Protein AF-E3LJR9-F1 (afdb_monomer_lite)

Radius of gyration: 17.49 Å; chains: 1; bounding box: 63×42×36 Å

Structure (mmCIF, N/CA/C/O backbone):
data_AF-E3LJR9-F1
#
_entry.id   AF-E3LJR9-F1
#
loop_
_atom_site.group_PDB
_atom_site.id
_atom_site.type_symbol
_atom_site.label_atom_id
_atom_site.label_alt_id
_atom_site.label_comp_id
_atom_site.label_asym_id
_atom_site.label_entity_id
_atom_site.label_seq_id
_atom_site.pdbx_PDB_ins_code
_atom_site.Cartn_x
_atom_site.Cartn_y
_atom_site.Cartn_z
_atom_site.occupancy
_atom_site.B_iso_or_equiv
_atom_site.auth_seq_id
_atom_site.auth_comp_id
_atom_site.auth_asym_id
_atom_site.auth_atom_id
_atom_site.pdbx_PDB_model_num
ATOM 1 N N . MET A 1 1 ? -24.829 -27.680 8.770 1.00 37.41 1 MET A N 1
ATOM 2 C CA . MET A 1 1 ? -23.751 -26.783 8.309 1.00 37.41 1 MET A CA 1
ATOM 3 C C . MET A 1 1 ? -24.033 -25.417 8.901 1.00 37.41 1 MET A C 1
ATOM 5 O O . MET A 1 1 ? -25.081 -24.858 8.617 1.00 37.41 1 MET A O 1
ATOM 9 N N . THR A 1 2 ? -23.202 -24.942 9.822 1.00 43.53 2 THR A N 1
ATOM 10 C CA . THR A 1 2 ? -23.326 -23.594 10.389 1.00 43.53 2 THR A CA 1
ATOM 11 C C . THR A 1 2 ? -22.837 -22.596 9.344 1.00 43.53 2 THR A C 1
ATOM 13 O O . THR A 1 2 ? -21.633 -22.468 9.138 1.00 43.53 2 THR A O 1
ATOM 16 N N . ASN A 1 3 ? -23.771 -21.943 8.647 1.00 53.69 3 ASN A N 1
ATOM 17 C CA . ASN A 1 3 ? -23.452 -20.844 7.741 1.00 53.69 3 ASN A CA 1
ATOM 18 C C . ASN A 1 3 ? -22.793 -19.709 8.520 1.00 53.69 3 ASN A C 1
ATOM 20 O O . ASN A 1 3 ? -23.201 -19.373 9.635 1.00 53.69 3 ASN A O 1
ATOM 24 N N . PHE A 1 4 ? -21.784 -19.111 7.898 1.00 57.69 4 PHE A N 1
ATOM 25 C CA . PHE A 1 4 ? -21.083 -17.944 8.414 1.00 57.69 4 PHE A CA 1
ATOM 26 C C . PHE A 1 4 ? -22.026 -16.744 8.624 1.00 57.69 4 PHE A C 1
ATOM 28 O O . PHE A 1 4 ? -21.813 -15.934 9.521 1.00 57.69 4 PHE A O 1
ATOM 35 N N . GLU A 1 5 ? -23.129 -16.711 7.871 1.00 57.91 5 GLU A N 1
ATOM 36 C CA . GLU A 1 5 ? -24.256 -15.774 7.987 1.00 57.91 5 GLU A CA 1
ATOM 37 C C . GLU A 1 5 ? -24.856 -15.685 9.402 1.00 57.91 5 GLU A C 1
ATOM 39 O O . GLU A 1 5 ? -25.442 -14.667 9.757 1.00 57.91 5 GLU A O 1
ATOM 44 N N . ASN A 1 6 ? -24.686 -16.719 10.234 1.00 64.75 6 ASN A N 1
ATOM 45 C CA . ASN A 1 6 ? -25.200 -16.736 11.606 1.00 64.75 6 ASN A CA 1
ATOM 46 C C . ASN A 1 6 ? -24.229 -16.138 12.637 1.00 64.75 6 ASN A C 1
ATOM 48 O O . ASN A 1 6 ? -24.562 -16.089 13.824 1.00 64.75 6 ASN A O 1
ATOM 52 N N . MET A 1 7 ? -23.021 -15.721 12.237 1.00 75.31 7 MET A N 1
ATOM 53 C CA . MET A 1 7 ? -22.081 -15.088 13.159 1.00 75.31 7 MET A CA 1
ATOM 54 C C . MET A 1 7 ? -22.461 -13.612 13.356 1.00 75.31 7 MET A C 1
ATOM 56 O O . MET A 1 7 ? -22.480 -12.855 12.385 1.00 75.31 7 MET A O 1
ATOM 60 N N . PRO A 1 8 ? -22.728 -13.155 14.595 1.00 83.00 8 PRO A N 1
ATOM 61 C CA . PRO A 1 8 ? -23.057 -11.756 14.834 1.00 83.00 8 PRO A CA 1
ATOM 62 C C . PRO A 1 8 ? -21.929 -10.837 14.359 1.00 83.00 8 PRO A C 1
ATOM 64 O O . PRO A 1 8 ? -20.756 -11.096 14.637 1.00 83.00 8 PRO A O 1
ATOM 67 N N . GLN A 1 9 ? -22.286 -9.718 13.729 1.00 79.50 9 GLN A N 1
ATOM 68 C CA . GLN A 1 9 ? -21.337 -8.710 13.238 1.00 79.50 9 GLN A CA 1
ATOM 69 C C . GLN A 1 9 ? -20.312 -8.284 14.304 1.00 79.50 9 GLN A C 1
ATOM 71 O O . GLN A 1 9 ? -19.131 -8.127 14.007 1.00 79.50 9 GLN A O 1
ATOM 76 N N . LEU A 1 10 ? -20.735 -8.182 15.569 1.00 81.44 10 LEU A N 1
ATOM 77 C CA . LEU A 1 10 ? -19.853 -7.868 16.696 1.00 81.44 10 LEU A CA 1
ATOM 78 C C . LEU A 1 10 ? -18.722 -8.894 16.885 1.00 81.44 10 LEU A C 1
ATOM 80 O O . LEU A 1 10 ? -17.600 -8.521 17.221 1.00 81.44 10 LEU A O 1
ATOM 84 N N . VAL A 1 11 ? -19.005 -10.184 16.695 1.00 84.00 11 VAL A N 1
ATOM 85 C CA . VAL A 1 11 ? -17.994 -11.246 16.811 1.00 84.00 11 VAL A CA 1
ATOM 86 C C . VAL A 1 11 ? -17.000 -11.131 15.663 1.00 84.00 11 VAL A C 1
ATOM 88 O O . VAL A 1 11 ? -15.796 -11.216 15.888 1.00 84.00 11 VAL A O 1
ATOM 91 N N . MET A 1 12 ? -17.497 -10.863 14.457 1.00 83.69 12 MET A N 1
ATOM 92 C CA . MET A 1 12 ? -16.659 -10.681 13.281 1.00 83.69 12 MET A CA 1
ATOM 93 C C . MET A 1 12 ? -15.710 -9.492 13.394 1.00 83.69 12 MET A C 1
ATOM 95 O O . MET A 1 12 ? -14.518 -9.646 13.129 1.00 83.69 12 MET A O 1
ATOM 99 N N . ASN A 1 13 ? -16.195 -8.347 13.876 1.00 81.50 13 ASN A N 1
ATOM 100 C CA . ASN A 1 13 ? -15.342 -7.187 14.138 1.00 81.50 13 ASN A CA 1
ATOM 101 C C . ASN A 1 13 ? -14.219 -7.540 15.123 1.00 81.50 13 ASN A C 1
ATOM 103 O O . ASN A 1 13 ? -13.050 -7.316 14.827 1.00 81.50 13 ASN A O 1
ATOM 107 N N . LYS A 1 14 ? -14.549 -8.220 16.230 1.00 83.00 14 LYS A N 1
ATOM 108 C CA . LYS A 1 14 ? -13.556 -8.661 17.225 1.00 83.00 14 LYS A CA 1
ATOM 109 C C . LYS A 1 14 ? -12.540 -9.670 16.690 1.00 83.00 14 LYS A C 1
ATOM 111 O O . LYS A 1 14 ? -11.438 -9.761 17.229 1.00 83.00 14 LYS A O 1
ATOM 116 N N . ILE A 1 15 ? -12.905 -10.481 15.695 1.00 85.44 15 ILE A N 1
ATOM 117 C CA . ILE A 1 15 ? -11.954 -11.374 15.023 1.00 85.44 15 ILE A CA 1
ATOM 118 C C . ILE A 1 15 ? -10.995 -10.533 14.185 1.00 85.44 15 ILE A C 1
ATOM 120 O O . ILE A 1 15 ? -9.786 -10.681 14.331 1.00 85.44 15 ILE A O 1
ATOM 124 N N . LEU A 1 16 ? -11.520 -9.632 13.353 1.00 82.56 16 LEU A N 1
ATOM 125 C CA . LEU A 1 16 ? -10.713 -8.818 12.445 1.00 82.56 16 LE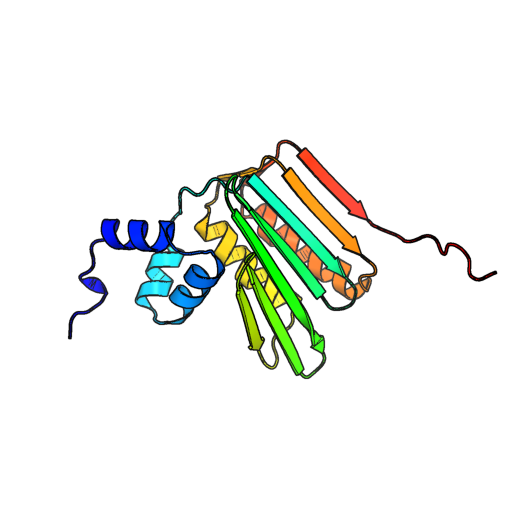U A CA 1
ATOM 126 C C . LEU A 1 16 ? -9.779 -7.851 13.183 1.00 82.56 16 LEU A C 1
ATOM 128 O O . LEU A 1 16 ? -8.631 -7.728 12.779 1.00 82.56 16 LEU A O 1
ATOM 132 N N . GLU A 1 17 ? -10.206 -7.268 14.307 1.00 78.31 17 GLU A N 1
ATOM 133 C CA . GLU A 1 17 ? -9.355 -6.459 15.202 1.00 78.31 17 GLU A CA 1
ATOM 134 C C . GLU A 1 17 ? -8.126 -7.224 15.727 1.00 78.31 17 GLU A C 1
ATOM 136 O O . GLU A 1 17 ? -7.114 -6.623 16.088 1.00 78.31 17 GLU A O 1
ATOM 141 N N . LYS A 1 18 ? -8.196 -8.560 15.792 1.00 80.19 18 LYS A N 1
ATOM 142 C CA . LYS A 1 18 ? -7.084 -9.414 16.237 1.00 80.19 18 LYS A CA 1
ATOM 143 C C . LYS A 1 18 ? -6.201 -9.897 15.094 1.00 80.19 18 LYS A C 1
ATOM 145 O O . LYS A 1 18 ? -5.097 -10.380 15.358 1.00 80.19 18 LYS A O 1
ATOM 150 N N . LEU A 1 19 ? -6.685 -9.821 13.858 1.00 79.62 19 LEU A N 1
ATOM 151 C CA . LEU A 1 19 ? -5.941 -10.251 12.687 1.00 79.62 19 LEU A CA 1
ATOM 152 C C . LEU A 1 19 ? -4.956 -9.171 12.257 1.00 79.62 19 LEU A C 1
ATOM 154 O O . LEU A 1 19 ? -5.197 -7.974 12.385 1.00 79.62 19 LEU A O 1
ATOM 158 N N . ASP A 1 20 ? -3.826 -9.613 11.722 1.00 74.94 20 ASP A N 1
ATOM 159 C CA . ASP A 1 20 ? -2.971 -8.724 10.964 1.00 74.94 20 ASP A CA 1
ATOM 160 C C . ASP A 1 20 ? -3.575 -8.452 9.578 1.00 74.94 20 ASP A C 1
ATOM 162 O O . ASP A 1 20 ? -4.424 -9.183 9.057 1.00 74.94 20 ASP A O 1
ATOM 166 N N . LEU A 1 21 ? -3.120 -7.370 8.962 1.00 75.38 21 LEU A N 1
ATOM 167 C CA . LEU A 1 21 ? -3.598 -6.933 7.658 1.00 75.38 21 LEU A CA 1
ATOM 168 C C . LEU A 1 21 ? -3.407 -8.007 6.560 1.00 75.38 21 LEU A C 1
ATOM 170 O O . LEU A 1 21 ? -4.349 -8.257 5.800 1.00 75.38 21 LEU A O 1
ATOM 174 N N . PRO A 1 22 ? -2.275 -8.742 6.505 1.00 75.31 22 PRO A N 1
ATOM 175 C CA . PRO A 1 22 ? -2.146 -9.933 5.667 1.00 75.31 22 PRO A CA 1
ATOM 176 C C . PRO A 1 22 ? -3.233 -10.995 5.881 1.00 75.31 22 PRO A C 1
ATOM 178 O O . PRO A 1 22 ? -3.735 -11.541 4.889 1.00 75.31 22 PRO A O 1
ATOM 181 N N . SER A 1 23 ? -3.614 -11.295 7.127 1.00 81.12 23 SER A N 1
ATOM 182 C CA . SER A 1 23 ? -4.671 -12.268 7.423 1.00 81.12 23 SER A CA 1
ATOM 183 C C . SER A 1 23 ? -6.047 -11.754 7.030 1.00 81.12 23 SER A C 1
ATOM 185 O O . SER A 1 23 ? -6.821 -12.525 6.469 1.00 81.12 23 SER A O 1
ATOM 187 N N . ILE A 1 24 ? -6.343 -10.464 7.218 1.00 83.50 24 ILE A N 1
ATOM 188 C CA . ILE A 1 24 ? -7.609 -9.862 6.763 1.00 83.50 24 ILE A CA 1
ATOM 189 C C . ILE A 1 24 ? -7.747 -10.007 5.242 1.00 83.50 24 ILE A C 1
ATOM 191 O O . ILE A 1 24 ? -8.751 -10.514 4.740 1.00 83.50 24 ILE A O 1
ATOM 195 N N . LEU A 1 25 ? -6.701 -9.657 4.491 1.00 80.44 25 LEU A N 1
ATOM 196 C CA . LEU A 1 25 ? -6.678 -9.817 3.035 1.00 80.44 25 LEU A CA 1
ATOM 197 C C . LEU A 1 25 ? -6.764 -11.287 2.597 1.00 80.44 25 LEU A C 1
ATOM 199 O O . LEU A 1 25 ? -7.282 -11.591 1.522 1.00 80.44 25 LEU A O 1
ATOM 203 N N . THR A 1 26 ? -6.236 -12.213 3.397 1.00 84.25 26 THR A N 1
ATOM 204 C CA . THR A 1 26 ? -6.372 -13.654 3.141 1.00 84.25 26 THR A CA 1
ATOM 205 C C . THR A 1 26 ? -7.813 -14.100 3.360 1.00 84.25 26 THR A C 1
ATOM 207 O O . THR A 1 26 ? -8.380 -14.754 2.488 1.00 84.25 26 THR A O 1
ATOM 210 N N . LEU A 1 27 ? -8.436 -13.672 4.460 1.00 87.50 27 LEU A N 1
ATOM 211 C CA . LEU A 1 27 ? -9.815 -13.998 4.813 1.00 87.50 27 LEU A CA 1
ATOM 212 C C . LEU A 1 27 ? -10.813 -13.490 3.764 1.00 87.50 27 LEU A C 1
ATOM 214 O O . LEU A 1 27 ? -11.694 -14.234 3.339 1.00 87.50 27 LEU A O 1
ATOM 218 N N . ARG A 1 28 ? -10.594 -12.277 3.241 1.00 87.62 28 ARG A N 1
ATOM 219 C CA . ARG A 1 28 ? -11.353 -11.697 2.117 1.00 87.62 28 ARG A CA 1
ATOM 220 C C . ARG A 1 28 ? -11.362 -12.583 0.861 1.00 87.62 28 ARG A C 1
ATOM 222 O O . ARG A 1 28 ? -12.271 -12.504 0.034 1.00 87.62 28 ARG A O 1
ATOM 229 N N . ASN A 1 29 ? -10.342 -13.422 0.686 1.00 84.69 29 ASN A N 1
ATOM 230 C CA . ASN A 1 29 ? -10.221 -14.317 -0.463 1.00 84.69 29 ASN A CA 1
ATOM 231 C C . ASN A 1 29 ? -10.835 -15.709 -0.235 1.00 84.69 29 ASN A C 1
ATOM 233 O O . ASN A 1 29 ? -10.900 -16.473 -1.194 1.00 84.69 29 ASN A O 1
ATOM 237 N N . VAL A 1 30 ? -11.299 -16.038 0.977 1.00 87.69 30 VAL A N 1
ATOM 238 C CA . VAL A 1 30 ? -11.830 -17.372 1.311 1.00 87.69 30 VAL A CA 1
ATOM 239 C C . VAL A 1 30 ? -13.230 -17.598 0.733 1.00 87.69 30 VAL A C 1
ATOM 241 O O . VAL A 1 30 ? -13.448 -18.597 0.054 1.00 87.69 30 VAL A O 1
ATOM 244 N N . CYS A 1 31 ? -14.183 -16.690 0.974 1.00 87.62 31 CYS A N 1
ATOM 245 C CA . CYS A 1 31 ? -15.544 -16.801 0.434 1.00 87.62 31 CYS A CA 1
ATOM 246 C C . CYS A 1 31 ? -16.180 -15.431 0.145 1.00 87.62 31 CYS A C 1
ATOM 248 O O . CYS A 1 31 ? -15.638 -14.385 0.510 1.00 87.62 31 CYS A O 1
ATOM 250 N N . HIS A 1 32 ? -17.334 -15.447 -0.534 1.00 87.12 32 HIS A N 1
ATOM 251 C CA . HIS A 1 32 ? -18.090 -14.236 -0.863 1.00 87.12 32 HIS A CA 1
ATOM 252 C C . HIS A 1 32 ? -18.601 -13.506 0.386 1.00 87.12 32 HIS A C 1
ATOM 254 O O . HIS A 1 32 ? -18.535 -12.282 0.415 1.00 87.12 32 HIS A O 1
ATOM 260 N N . ASP A 1 33 ? -19.009 -14.225 1.433 1.00 86.19 33 ASP A N 1
ATOM 261 C CA . ASP A 1 33 ? -19.538 -13.607 2.657 1.00 86.19 33 ASP A CA 1
ATOM 262 C C . ASP A 1 33 ? -18.458 -12.825 3.405 1.00 86.19 33 ASP A C 1
ATOM 264 O O . ASP A 1 33 ? -18.666 -11.668 3.759 1.00 86.19 33 ASP A O 1
ATOM 268 N N . PHE A 1 34 ? -17.264 -13.408 3.569 1.00 87.81 34 PHE A N 1
ATOM 269 C CA . PHE A 1 34 ? -16.116 -12.696 4.136 1.00 87.81 34 PHE A CA 1
ATOM 270 C C . PHE A 1 34 ? -15.732 -11.482 3.307 1.00 87.81 34 PHE A C 1
ATOM 272 O O . PHE A 1 34 ? -15.393 -10.445 3.868 1.00 87.81 34 PHE A O 1
ATOM 279 N N . ARG A 1 35 ? -15.775 -11.612 1.978 1.00 88.88 35 ARG A N 1
ATOM 280 C CA . ARG A 1 35 ? -15.473 -10.507 1.075 1.00 88.88 35 ARG A CA 1
ATOM 281 C C . ARG A 1 35 ? -16.451 -9.358 1.270 1.00 88.88 35 ARG A C 1
ATOM 283 O O . ARG A 1 35 ? -16.012 -8.252 1.547 1.00 88.88 35 ARG A O 1
ATOM 290 N N . ASN A 1 36 ? -17.747 -9.645 1.191 1.00 88.31 36 ASN A N 1
ATOM 291 C CA . ASN A 1 36 ? -18.802 -8.651 1.354 1.00 88.31 36 ASN A CA 1
ATOM 292 C C . ASN A 1 36 ? -18.746 -8.009 2.744 1.00 88.31 36 ASN A C 1
ATOM 294 O O . ASN A 1 36 ? -18.883 -6.796 2.864 1.00 88.31 36 ASN A O 1
ATOM 298 N N . PHE A 1 37 ? -18.489 -8.809 3.783 1.00 86.75 37 PHE A N 1
ATOM 299 C CA . PHE A 1 37 ? -18.319 -8.308 5.138 1.00 86.75 37 PHE A CA 1
ATOM 300 C C . PHE A 1 37 ? -17.128 -7.350 5.230 1.00 86.75 37 PHE A C 1
ATOM 302 O O . PHE A 1 37 ? -17.320 -6.190 5.576 1.00 86.75 37 PHE A O 1
ATOM 309 N N . ILE A 1 38 ? -15.921 -7.800 4.869 1.00 87.50 38 ILE A N 1
ATOM 310 C CA . ILE A 1 38 ? -14.686 -7.003 4.956 1.00 87.50 38 ILE A CA 1
ATOM 311 C C . ILE A 1 38 ? -14.780 -5.725 4.112 1.00 87.50 38 ILE A C 1
ATOM 313 O O . ILE A 1 38 ? -14.326 -4.677 4.556 1.00 87.50 38 ILE A O 1
ATOM 317 N N . ASP A 1 39 ? -15.406 -5.789 2.936 1.00 86.25 39 ASP A N 1
ATOM 318 C CA . ASP A 1 39 ? -15.595 -4.622 2.066 1.00 86.25 39 ASP A CA 1
ATOM 319 C C . ASP A 1 39 ? -16.600 -3.606 2.648 1.00 86.25 39 ASP A C 1
ATOM 321 O O . ASP A 1 39 ? -16.556 -2.430 2.289 1.00 86.25 39 ASP A O 1
ATOM 325 N N . SER A 1 40 ? -17.485 -4.038 3.556 1.00 84.12 40 SER A N 1
ATOM 326 C CA . SER A 1 40 ? -18.509 -3.194 4.196 1.00 84.12 40 SER A CA 1
ATOM 327 C C . SER A 1 40 ? -18.101 -2.598 5.546 1.00 84.12 40 SER A C 1
ATOM 329 O O . SER A 1 40 ? -18.798 -1.714 6.054 1.00 84.12 40 SER A O 1
ATOM 331 N N . ILE A 1 41 ? -17.017 -3.082 6.159 1.00 78.50 41 ILE A N 1
ATOM 332 C CA . ILE A 1 41 ? -16.595 -2.610 7.479 1.00 78.50 41 ILE A CA 1
ATOM 333 C C . ILE A 1 41 ? -15.536 -1.516 7.397 1.00 78.50 41 ILE A C 1
ATOM 335 O O . ILE A 1 41 ? -14.764 -1.429 6.449 1.00 78.50 41 ILE A O 1
ATOM 339 N N . HIS A 1 42 ? -15.437 -0.771 8.492 1.00 78.56 42 HIS A N 1
ATOM 340 C CA . HIS A 1 42 ? -14.301 0.081 8.797 1.00 78.56 42 HIS A CA 1
ATOM 341 C C . HIS A 1 42 ? -13.714 -0.392 10.124 1.00 78.56 42 HIS A C 1
ATOM 343 O O . HIS A 1 42 ? -14.419 -0.419 11.135 1.00 78.56 42 HIS A O 1
ATOM 349 N N . LEU A 1 43 ? -12.454 -0.814 10.115 1.00 73.75 43 LEU A N 1
ATOM 350 C CA . LEU A 1 43 ? -11.722 -1.130 11.331 1.00 73.75 43 LEU A CA 1
ATOM 351 C C . LEU A 1 43 ? -11.225 0.169 11.951 1.00 73.75 43 LEU A C 1
ATOM 353 O O . LEU A 1 43 ? -10.524 0.943 11.299 1.00 73.75 43 LEU A O 1
ATOM 357 N N . ASP A 1 44 ? -11.555 0.370 13.225 1.00 66.06 44 ASP A N 1
ATOM 358 C CA . ASP A 1 44 ? -11.006 1.454 14.036 1.00 66.06 44 ASP A CA 1
ATOM 359 C C . ASP A 1 44 ? -9.571 1.084 14.439 1.00 66.06 44 ASP A C 1
ATOM 361 O O . ASP A 1 44 ? -9.283 0.614 15.538 1.00 66.06 44 ASP A O 1
ATOM 365 N N . CYS A 1 45 ? -8.673 1.143 13.460 1.00 67.50 45 CYS A N 1
ATOM 366 C CA . CYS A 1 45 ? -7.253 0.901 13.633 1.00 67.50 45 CYS A CA 1
ATOM 367 C C . CYS A 1 45 ? -6.512 2.226 13.499 1.00 67.50 45 CYS A C 1
ATOM 369 O O . CYS A 1 45 ? -6.633 2.909 12.482 1.00 67.50 45 CYS A O 1
ATOM 371 N N . ASP A 1 46 ? -5.676 2.535 14.489 1.00 76.12 46 ASP A N 1
ATOM 372 C CA . ASP A 1 46 ? -4.821 3.723 14.509 1.00 76.12 46 ASP A CA 1
ATOM 373 C C . ASP A 1 46 ? -3.667 3.596 13.504 1.00 76.12 46 ASP A C 1
ATOM 375 O O . ASP A 1 46 ? -2.499 3.463 13.881 1.00 76.12 46 ASP A O 1
ATOM 379 N N . LEU A 1 47 ? -3.965 3.594 12.204 1.00 83.19 47 LEU A N 1
ATOM 380 C CA . LEU A 1 47 ? -2.937 3.690 11.175 1.00 83.19 47 LEU A CA 1
ATOM 381 C C . LEU A 1 47 ? -2.242 5.048 11.326 1.00 83.19 47 LEU A C 1
ATOM 383 O O . LEU A 1 47 ? -2.820 6.096 11.051 1.00 83.19 47 LEU A O 1
ATOM 387 N N . THR A 1 48 ? -0.991 5.034 11.777 1.00 88.12 48 THR A N 1
ATOM 388 C CA . THR A 1 48 ? -0.214 6.247 12.054 1.00 88.12 48 THR A CA 1
ATOM 389 C C . THR A 1 48 ? 0.809 6.547 10.977 1.00 88.12 48 THR A C 1
ATOM 391 O O . THR A 1 48 ? 1.188 7.709 10.824 1.00 88.12 48 THR A O 1
ATOM 394 N N . ARG A 1 49 ? 1.264 5.539 10.226 1.00 89.44 49 ARG A N 1
ATOM 395 C CA . ARG A 1 49 ? 2.242 5.726 9.152 1.00 89.44 49 ARG A CA 1
ATOM 396 C C . ARG A 1 49 ? 1.897 4.904 7.922 1.00 89.44 49 ARG A C 1
ATOM 398 O O . ARG A 1 49 ? 1.553 3.727 8.031 1.00 89.44 49 ARG A O 1
ATOM 405 N N . LEU A 1 50 ? 2.055 5.541 6.768 1.00 90.31 50 LEU A N 1
ATOM 406 C CA . LEU A 1 50 ? 2.001 4.916 5.454 1.00 90.31 50 LEU A CA 1
ATOM 407 C C . LEU A 1 50 ? 3.262 5.313 4.684 1.00 90.31 50 LEU A C 1
ATOM 409 O O . LEU A 1 50 ? 3.474 6.491 4.413 1.00 90.31 50 LEU A O 1
ATOM 413 N N . GLU A 1 51 ? 4.101 4.340 4.349 1.00 92.00 51 GLU A N 1
ATOM 414 C CA . GLU A 1 51 ? 5.271 4.543 3.492 1.00 92.00 51 GLU A CA 1
ATOM 415 C C . GLU A 1 51 ? 5.115 3.711 2.224 1.00 92.00 51 GLU A C 1
ATOM 417 O O . GLU A 1 51 ? 4.883 2.508 2.300 1.00 92.00 51 GLU A O 1
ATOM 422 N N . ILE A 1 52 ? 5.280 4.340 1.064 1.00 93.50 52 ILE A N 1
ATOM 423 C CA . ILE A 1 52 ? 5.246 3.689 -0.241 1.00 93.50 52 ILE A CA 1
ATOM 424 C C . ILE A 1 52 ? 6.579 3.959 -0.936 1.00 93.50 52 ILE A C 1
ATOM 426 O O . ILE A 1 52 ? 7.000 5.104 -1.072 1.00 93.50 52 ILE A O 1
ATOM 430 N N . SER A 1 53 ? 7.266 2.904 -1.367 1.00 92.50 53 SER A N 1
ATOM 431 C CA . SER A 1 53 ? 8.526 3.001 -2.110 1.00 92.50 53 SER A CA 1
ATOM 432 C C . SER A 1 53 ? 8.415 2.286 -3.450 1.00 92.50 53 SER A C 1
ATOM 434 O O . SER A 1 53 ? 8.201 1.075 -3.473 1.00 92.50 53 SER A O 1
ATOM 436 N N . LEU A 1 54 ? 8.645 3.003 -4.548 1.00 93.81 54 LEU A N 1
ATOM 437 C CA . LEU A 1 54 ? 8.783 2.435 -5.888 1.00 93.81 54 LEU A CA 1
ATOM 438 C C . LEU A 1 54 ? 10.269 2.229 -6.216 1.00 93.81 54 LEU A C 1
ATOM 440 O O . LEU A 1 54 ? 11.075 3.142 -6.038 1.00 93.81 54 LEU A O 1
ATOM 444 N N . GLY A 1 55 ? 10.636 1.044 -6.701 1.00 91.75 55 GLY A N 1
ATOM 445 C CA . GLY A 1 55 ? 11.955 0.743 -7.262 1.00 91.75 55 GLY A CA 1
ATOM 446 C C . GLY A 1 55 ? 11.886 0.073 -8.638 1.00 91.75 55 GLY A C 1
ATOM 447 O O . GLY A 1 55 ? 10.792 0.023 -9.190 1.00 91.75 55 GLY A O 1
ATOM 448 N N . PRO A 1 56 ? 13.010 -0.447 -9.184 1.00 86.88 56 PRO A N 1
ATOM 449 C CA . PRO A 1 56 ? 13.114 -0.867 -10.588 1.00 86.88 56 PRO A CA 1
ATOM 450 C C . PRO A 1 56 ? 12.022 -1.853 -11.006 1.00 86.88 56 PRO A C 1
ATOM 452 O O . PRO A 1 56 ? 11.400 -1.681 -12.032 1.00 86.88 56 PRO A O 1
ATOM 455 N N . ASP A 1 57 ? 11.718 -2.833 -10.155 1.00 91.38 57 ASP A N 1
ATOM 456 C CA . ASP A 1 57 ? 10.748 -3.892 -10.461 1.00 91.38 57 ASP A CA 1
ATOM 457 C C . ASP A 1 57 ? 9.865 -4.198 -9.259 1.00 91.38 57 ASP A C 1
ATOM 459 O O . ASP A 1 57 ? 9.443 -5.335 -9.034 1.00 91.38 57 ASP A O 1
ATOM 463 N N . LYS A 1 58 ? 9.693 -3.222 -8.369 1.00 93.62 58 LYS A N 1
ATOM 464 C CA . LYS A 1 58 ? 9.078 -3.494 -7.076 1.00 93.62 58 LYS A CA 1
ATOM 465 C C . LYS A 1 58 ? 8.443 -2.283 -6.439 1.00 93.62 58 LYS A C 1
ATOM 467 O O . LYS A 1 58 ? 9.037 -1.211 -6.395 1.00 93.62 58 LYS A O 1
ATOM 472 N N . ILE A 1 59 ? 7.286 -2.508 -5.839 1.00 95.00 59 ILE A N 1
ATOM 473 C CA . ILE A 1 59 ? 6.654 -1.565 -4.924 1.00 95.00 59 ILE A CA 1
ATOM 474 C C . ILE A 1 59 ? 6.701 -2.162 -3.529 1.00 95.00 59 ILE A C 1
ATOM 476 O O . ILE A 1 59 ? 6.364 -3.331 -3.347 1.00 95.00 59 ILE A O 1
ATOM 480 N N . TYR A 1 60 ? 7.095 -1.359 -2.550 1.00 92.44 60 TYR A N 1
ATOM 481 C CA . TYR A 1 60 ? 6.924 -1.662 -1.137 1.00 92.44 60 TYR A CA 1
ATOM 482 C C . TYR A 1 60 ? 5.879 -0.740 -0.548 1.00 92.44 60 TYR A C 1
ATOM 484 O O . TYR A 1 60 ? 5.905 0.463 -0.803 1.00 92.44 60 TYR A O 1
ATOM 492 N N . ILE A 1 61 ? 5.025 -1.302 0.294 1.00 91.62 61 ILE A N 1
ATOM 493 C CA . ILE A 1 61 ? 4.187 -0.535 1.197 1.00 91.62 61 ILE A CA 1
ATOM 494 C C . ILE A 1 61 ? 4.474 -0.977 2.616 1.00 91.62 61 ILE A C 1
ATOM 496 O O . ILE A 1 61 ? 4.464 -2.172 2.912 1.00 91.62 61 ILE A O 1
ATOM 500 N N . THR A 1 62 ? 4.668 -0.003 3.490 1.00 89.50 62 THR A N 1
ATOM 501 C CA . THR A 1 62 ? 4.724 -0.200 4.927 1.00 89.50 62 THR A CA 1
ATOM 502 C C . THR A 1 62 ? 3.531 0.488 5.570 1.00 89.50 62 THR A C 1
ATOM 504 O O . THR A 1 62 ? 3.351 1.698 5.429 1.00 89.50 62 THR A O 1
ATOM 507 N N . TYR A 1 63 ? 2.747 -0.287 6.312 1.00 86.81 63 TYR A N 1
ATOM 508 C CA . TYR A 1 63 ? 1.675 0.203 7.172 1.00 86.81 63 TYR A CA 1
ATOM 509 C C . TYR A 1 63 ? 2.137 0.099 8.619 1.00 86.81 63 TYR A C 1
ATOM 511 O O . TYR A 1 63 ? 2.615 -0.963 9.029 1.00 86.81 63 TYR A O 1
ATOM 519 N N . SER A 1 64 ? 1.972 1.158 9.407 1.00 85.69 64 SER A N 1
ATOM 520 C CA . SER A 1 64 ? 2.276 1.106 10.838 1.00 85.69 64 SER A CA 1
ATOM 521 C C . SER A 1 64 ? 1.140 1.656 11.682 1.00 85.69 64 SER A C 1
ATOM 523 O O . SER A 1 64 ? 0.541 2.683 11.371 1.00 85.69 64 SER A O 1
ATOM 525 N N . THR A 1 65 ? 0.908 0.978 12.795 1.00 81.19 65 THR A N 1
ATOM 526 C CA . THR A 1 65 ? 0.181 1.476 13.966 1.00 81.19 65 THR A CA 1
ATOM 527 C C . THR A 1 65 ? 1.205 1.773 15.068 1.00 81.19 65 THR A C 1
ATOM 529 O O . THR A 1 65 ? 2.375 1.407 14.917 1.00 81.19 65 THR A O 1
ATOM 532 N N . PRO A 1 66 ? 0.823 2.377 16.208 1.00 81.44 66 PRO A N 1
ATOM 533 C CA . PRO A 1 66 ? 1.737 2.547 17.341 1.00 81.44 66 PRO A CA 1
ATOM 534 C C . PRO A 1 66 ? 2.368 1.240 17.851 1.00 81.44 66 PRO A C 1
ATOM 536 O O . PRO A 1 66 ? 3.404 1.281 18.507 1.00 81.44 66 PRO A O 1
ATOM 539 N N . TYR A 1 67 ? 1.755 0.086 17.561 1.00 79.44 67 TYR A N 1
ATOM 540 C CA . TYR A 1 67 ? 2.138 -1.204 18.141 1.00 79.44 67 TYR A CA 1
ATOM 541 C C . TYR A 1 67 ? 2.694 -2.211 17.130 1.00 79.44 67 TYR A C 1
ATOM 543 O O . TYR A 1 67 ? 3.370 -3.161 17.525 1.00 79.44 67 TYR A O 1
ATOM 551 N N . LYS A 1 68 ? 2.381 -2.057 15.839 1.00 79.12 68 LYS A N 1
ATOM 552 C CA . LYS A 1 68 ? 2.704 -3.040 14.797 1.00 79.12 68 LYS A CA 1
ATOM 553 C C . LYS A 1 68 ? 3.070 -2.379 13.477 1.00 79.12 68 LYS A C 1
ATOM 555 O O . LYS A 1 68 ? 2.564 -1.309 13.148 1.00 79.12 68 LYS A O 1
ATOM 560 N N . GLN A 1 69 ? 3.898 -3.075 12.705 1.00 83.75 69 GLN A N 1
ATOM 561 C CA . GLN A 1 69 ? 4.270 -2.706 11.347 1.00 83.75 69 GLN A CA 1
ATOM 562 C C . GLN A 1 69 ? 4.103 -3.908 10.418 1.00 83.75 69 GLN A C 1
ATOM 564 O O . GLN A 1 69 ? 4.512 -5.019 10.757 1.00 83.75 69 GLN A O 1
ATOM 569 N N . TRP A 1 70 ? 3.559 -3.654 9.233 1.00 83.69 70 TRP A N 1
ATOM 570 C CA . TRP A 1 70 ? 3.405 -4.633 8.163 1.00 83.69 70 TRP A CA 1
ATOM 571 C C . TRP A 1 70 ? 4.058 -4.119 6.899 1.00 83.69 70 TRP A C 1
ATOM 573 O O . TRP A 1 70 ? 3.906 -2.944 6.566 1.00 83.69 70 TRP A O 1
ATOM 583 N N . VAL A 1 71 ? 4.743 -5.009 6.187 1.00 87.31 71 VAL A N 1
ATOM 584 C CA . VAL A 1 71 ? 5.341 -4.703 4.889 1.00 87.31 71 VAL A CA 1
ATOM 585 C C . VAL A 1 71 ? 4.719 -5.607 3.836 1.00 87.31 71 VAL A C 1
ATOM 587 O O . VAL A 1 71 ? 4.651 -6.826 3.999 1.00 87.31 71 VAL A O 1
ATOM 590 N N . VAL A 1 72 ? 4.269 -5.010 2.738 1.00 89.19 72 VAL A N 1
ATOM 591 C CA . VAL A 1 72 ? 3.836 -5.731 1.542 1.00 89.19 72 VAL A CA 1
ATOM 592 C C . VAL A 1 72 ? 4.725 -5.307 0.389 1.00 89.19 72 VAL A C 1
ATOM 594 O O . VAL A 1 72 ? 4.955 -4.119 0.182 1.00 89.19 72 VAL A O 1
ATOM 597 N N . SER A 1 73 ? 5.232 -6.279 -0.360 1.00 92.56 73 SER A N 1
ATOM 598 C CA . SER A 1 73 ? 5.990 -6.028 -1.579 1.00 92.56 73 SER A CA 1
ATOM 599 C C . SER A 1 73 ? 5.314 -6.664 -2.782 1.00 92.56 73 SER A C 1
ATOM 601 O O . SER A 1 73 ? 4.824 -7.791 -2.702 1.00 92.56 73 SER A O 1
ATOM 603 N N . TYR A 1 74 ? 5.315 -5.929 -3.887 1.00 94.06 74 TYR A N 1
ATOM 604 C CA . TYR A 1 74 ? 4.800 -6.335 -5.188 1.00 94.06 74 TYR A CA 1
ATOM 605 C C . TYR A 1 74 ? 5.978 -6.314 -6.144 1.00 94.06 74 TYR A C 1
ATOM 607 O O . TYR A 1 74 ? 6.477 -5.240 -6.460 1.00 94.06 74 TYR A O 1
ATOM 615 N N . THR A 1 75 ? 6.478 -7.479 -6.538 1.00 94.44 75 THR A N 1
ATOM 616 C CA . THR A 1 75 ? 7.637 -7.602 -7.428 1.00 94.44 75 THR A CA 1
A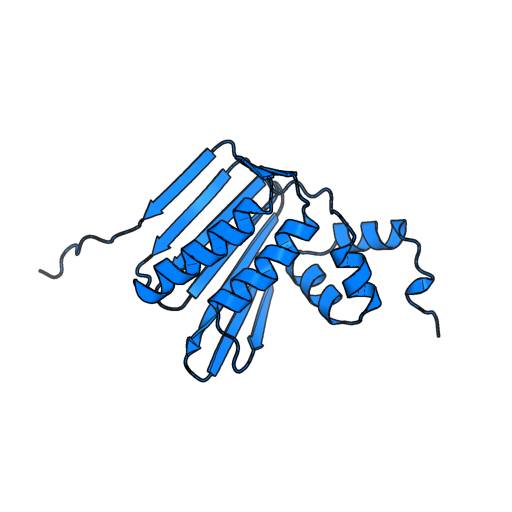TOM 617 C C . THR A 1 75 ? 7.184 -8.018 -8.816 1.00 94.44 75 THR A C 1
ATOM 619 O O . THR A 1 75 ? 6.499 -9.034 -8.971 1.00 94.44 75 THR A O 1
ATOM 622 N N . ASN A 1 76 ? 7.591 -7.247 -9.817 1.00 93.25 76 ASN A N 1
ATOM 623 C CA . ASN A 1 76 ? 7.440 -7.581 -11.218 1.00 93.25 76 ASN A CA 1
ATOM 624 C C . ASN A 1 76 ? 8.268 -8.833 -11.526 1.00 93.25 76 ASN A C 1
ATOM 626 O O . ASN A 1 76 ? 9.474 -8.874 -11.298 1.00 93.25 76 ASN A O 1
ATOM 630 N N . LEU A 1 77 ? 7.617 -9.878 -12.029 1.00 90.50 77 LEU A N 1
ATOM 631 C CA . LEU A 1 77 ? 8.291 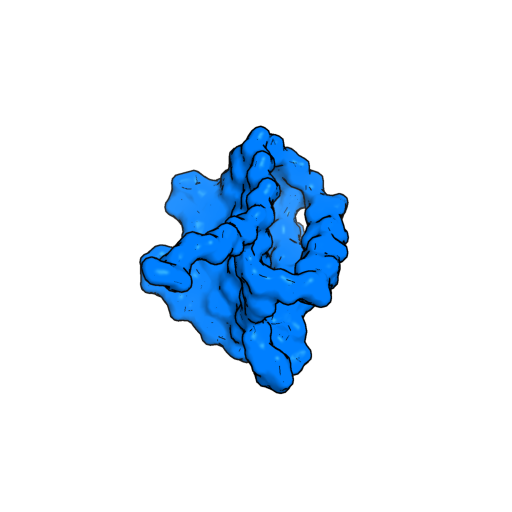-11.047 -12.592 1.00 90.50 77 LEU A CA 1
ATOM 632 C C . LEU A 1 77 ? 8.241 -11.014 -14.129 1.00 90.50 77 LEU A C 1
ATOM 634 O O . LEU A 1 77 ? 8.430 -12.046 -14.778 1.00 90.50 77 LEU A O 1
ATOM 638 N N . TYR A 1 78 ? 7.969 -9.846 -14.715 1.00 85.94 78 TYR A N 1
ATOM 639 C CA . TYR A 1 78 ? 7.796 -9.620 -16.147 1.00 85.94 78 TYR A CA 1
ATOM 640 C C . TYR A 1 78 ? 6.702 -10.531 -16.722 1.00 85.94 78 TYR A C 1
ATOM 642 O O . TYR A 1 78 ? 5.584 -10.579 -16.210 1.00 85.94 78 TYR A O 1
ATOM 650 N N . SER A 1 79 ? 7.030 -11.333 -17.739 1.00 83.50 79 SER A N 1
ATOM 651 C CA . SER A 1 79 ? 6.119 -12.307 -18.353 1.00 83.50 79 SER A CA 1
ATOM 652 C C . SER A 1 79 ? 5.599 -13.381 -17.390 1.00 83.50 79 SER A C 1
ATOM 654 O O . SER A 1 79 ? 4.720 -14.155 -17.748 1.00 83.50 79 SER A O 1
ATOM 656 N N . LYS A 1 80 ? 6.129 -13.462 -16.164 1.00 84.69 80 LYS A N 1
ATOM 657 C CA . LYS A 1 80 ? 5.723 -14.436 -15.143 1.00 84.69 80 LYS A CA 1
ATOM 658 C C . LYS A 1 80 ? 4.704 -13.887 -14.137 1.00 84.69 80 LYS A C 1
ATOM 660 O O . LYS A 1 80 ? 4.352 -14.635 -13.213 1.00 84.69 80 LYS A O 1
ATOM 665 N N . GLY A 1 81 ? 4.254 -12.641 -14.308 1.00 89.75 81 GLY A N 1
ATOM 666 C CA . GLY A 1 81 ? 3.253 -11.970 -13.476 1.00 89.75 81 GLY A CA 1
ATOM 667 C C . GLY A 1 81 ? 3.855 -11.198 -12.301 1.00 89.75 81 GLY A C 1
ATOM 668 O O . GLY A 1 81 ? 4.909 -10.582 -12.424 1.00 89.75 81 GLY A O 1
ATOM 669 N N . CYS A 1 82 ? 3.200 -11.258 -11.141 1.00 92.38 82 CYS A N 1
ATOM 670 C CA . CYS A 1 82 ? 3.577 -10.521 -9.936 1.00 92.38 82 CYS A CA 1
ATOM 671 C C . CYS A 1 82 ? 3.842 -11.476 -8.767 1.00 92.38 82 CYS A C 1
ATOM 673 O O . CYS A 1 82 ? 3.077 -12.410 -8.506 1.00 92.38 82 CYS A O 1
ATOM 675 N N . LEU A 1 83 ? 4.906 -11.214 -8.010 1.00 91.38 83 LEU A N 1
ATOM 676 C CA . LEU A 1 83 ? 5.130 -11.816 -6.699 1.00 91.38 83 LEU A CA 1
ATOM 677 C C . LEU A 1 83 ? 4.626 -10.863 -5.618 1.00 91.38 83 LEU A C 1
ATOM 679 O O . LEU A 1 83 ? 5.057 -9.717 -5.568 1.00 91.38 83 LEU A O 1
ATOM 683 N N . VAL A 1 84 ? 3.750 -11.340 -4.740 1.00 89.19 84 VAL A N 1
ATOM 684 C CA . VAL A 1 84 ? 3.300 -10.598 -3.561 1.00 89.19 84 VAL A CA 1
ATOM 685 C C . VAL A 1 84 ? 3.905 -11.252 -2.329 1.00 89.19 84 VAL A C 1
ATOM 687 O O . VAL A 1 84 ? 3.580 -12.399 -2.018 1.00 89.19 84 VAL A O 1
ATOM 690 N N . ALA A 1 85 ? 4.783 -10.545 -1.622 1.00 88.00 85 ALA A N 1
ATOM 691 C CA . ALA A 1 85 ? 5.311 -11.002 -0.339 1.00 88.00 85 ALA A CA 1
ATOM 692 C C . ALA A 1 85 ? 4.810 -10.102 0.788 1.00 88.00 85 ALA A C 1
ATOM 694 O O . ALA A 1 85 ? 4.838 -8.878 0.673 1.00 88.00 85 ALA A O 1
ATOM 695 N N . ARG A 1 86 ? 4.341 -10.725 1.868 1.00 85.06 86 ARG A N 1
ATOM 696 C CA . ARG A 1 86 ? 3.821 -10.062 3.064 1.00 85.06 86 ARG A CA 1
ATOM 697 C C . ARG A 1 86 ? 4.698 -10.452 4.240 1.00 85.06 86 ARG A C 1
ATOM 699 O O . ARG A 1 86 ? 4.878 -11.641 4.511 1.00 85.06 86 ARG A O 1
ATOM 706 N N . GLU A 1 87 ? 5.252 -9.449 4.897 1.00 78.25 87 GLU A N 1
ATOM 707 C CA . GLU A 1 87 ? 6.223 -9.587 5.974 1.00 78.25 87 GLU A CA 1
ATOM 708 C C . GLU A 1 87 ? 5.674 -8.925 7.244 1.00 78.25 87 GLU A C 1
ATOM 710 O O . GLU A 1 87 ? 5.350 -7.735 7.268 1.00 78.25 87 GLU A O 1
ATOM 715 N N . GLU A 1 88 ? 5.572 -9.724 8.304 1.00 69.75 88 GLU A N 1
ATOM 716 C CA . GLU A 1 88 ? 5.476 -9.276 9.693 1.00 69.75 88 GLU A CA 1
ATOM 717 C C . GLU A 1 88 ? 6.800 -9.641 10.389 1.00 69.75 88 GLU A C 1
ATOM 719 O O . GLU A 1 88 ? 7.491 -10.565 9.960 1.00 69.75 88 GLU A O 1
ATOM 724 N N . ILE A 1 89 ? 7.144 -8.957 11.487 1.00 57.00 89 ILE A N 1
ATOM 725 C CA . ILE A 1 89 ? 8.407 -9.089 12.252 1.00 57.00 89 ILE A CA 1
ATOM 726 C C . ILE A 1 89 ? 8.847 -10.552 12.491 1.00 57.00 89 ILE A C 1
ATOM 728 O O . ILE A 1 89 ? 10.034 -10.815 12.669 1.00 57.00 89 ILE A O 1
ATOM 732 N N . ARG A 1 90 ? 7.914 -11.515 12.506 1.00 54.97 90 ARG A N 1
ATOM 733 C CA . ARG A 1 90 ? 8.195 -12.937 12.757 1.00 54.97 90 ARG A CA 1
ATOM 734 C C . ARG A 1 90 ? 7.773 -13.898 11.646 1.00 54.97 90 ARG A C 1
ATOM 736 O O . ARG A 1 90 ? 8.111 -15.070 11.748 1.00 54.97 90 ARG A O 1
ATOM 743 N N . ASN A 1 91 ? 7.062 -13.441 10.614 1.00 65.88 91 ASN A N 1
ATOM 744 C CA . ASN A 1 91 ? 6.478 -14.313 9.595 1.00 65.88 91 ASN A CA 1
ATOM 745 C C . ASN A 1 91 ? 6.547 -13.674 8.208 1.00 65.88 91 ASN A C 1
ATOM 747 O O . ASN A 1 91 ? 6.121 -12.539 8.006 1.00 65.88 91 ASN A O 1
ATOM 751 N N . ARG A 1 92 ? 7.021 -14.448 7.229 1.00 73.69 92 ARG A N 1
ATOM 752 C CA . ARG A 1 92 ? 6.990 -14.084 5.812 1.00 73.6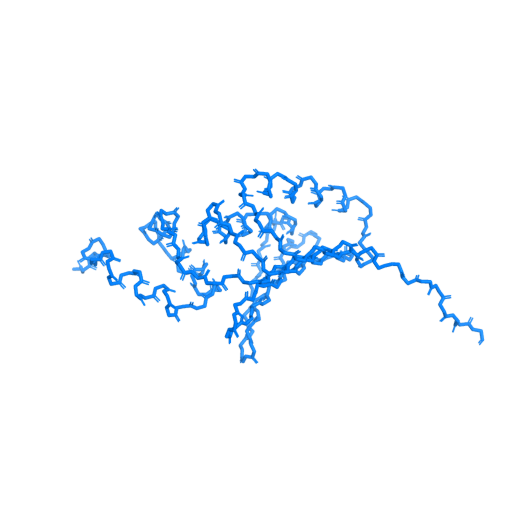9 92 ARG A CA 1
ATOM 753 C C . ARG A 1 92 ? 6.097 -15.059 5.066 1.00 73.69 92 ARG A C 1
ATOM 755 O O . ARG A 1 92 ? 6.332 -16.263 5.096 1.00 73.69 92 ARG A O 1
ATOM 762 N N . SER A 1 93 ? 5.103 -14.533 4.362 1.00 77.69 93 SER A N 1
ATOM 763 C CA . SER A 1 93 ? 4.297 -15.300 3.412 1.00 77.69 93 SER A CA 1
ATOM 764 C C . SER A 1 93 ? 4.511 -14.757 2.004 1.00 77.69 93 SER A C 1
ATOM 766 O O . SER A 1 93 ? 4.662 -13.551 1.807 1.00 77.69 93 SER A O 1
ATOM 768 N N . VAL A 1 94 ? 4.566 -15.648 1.016 1.00 79.44 94 VAL A N 1
ATOM 769 C CA . VAL A 1 94 ? 4.807 -15.285 -0.384 1.00 79.44 94 VAL A CA 1
ATOM 770 C C . VAL A 1 94 ? 3.755 -15.952 -1.255 1.00 79.44 94 VAL A C 1
ATOM 772 O O . VAL A 1 94 ? 3.531 -17.157 -1.160 1.00 79.44 94 VAL A O 1
ATOM 775 N N . LYS A 1 95 ? 3.121 -15.167 -2.122 1.00 80.19 95 LYS A N 1
ATOM 776 C CA . LYS A 1 95 ? 2.137 -15.622 -3.099 1.00 80.19 95 LYS A CA 1
ATOM 777 C C . LYS A 1 95 ? 2.561 -15.161 -4.486 1.00 80.19 95 LYS A C 1
ATOM 779 O O . LYS A 1 95 ? 2.805 -13.980 -4.705 1.00 80.19 95 LYS A O 1
ATOM 784 N N . ARG A 1 96 ? 2.608 -16.085 -5.443 1.00 82.75 96 ARG A N 1
ATOM 785 C CA . ARG A 1 96 ? 2.813 -15.753 -6.856 1.00 82.75 96 ARG A CA 1
ATOM 786 C C . ARG A 1 96 ? 1.467 -15.667 -7.565 1.00 82.75 96 ARG A C 1
ATOM 788 O O . ARG A 1 96 ? 0.627 -16.547 -7.399 1.00 82.75 96 ARG A O 1
ATOM 795 N N . LEU A 1 97 ? 1.282 -14.619 -8.355 1.00 79.19 97 LEU A N 1
ATOM 796 C CA . LEU A 1 97 ? 0.092 -14.375 -9.160 1.00 79.19 97 LEU A CA 1
ATOM 797 C C . LEU A 1 97 ? 0.518 -14.295 -10.626 1.00 79.19 97 LEU A C 1
ATOM 799 O O . LEU A 1 97 ? 1.221 -13.366 -11.019 1.00 79.19 97 LEU A O 1
ATOM 803 N N . GLN A 1 98 ? 0.136 -15.297 -11.419 1.00 78.38 98 GLN A N 1
ATOM 804 C CA . GLN A 1 98 ? 0.448 -15.338 -12.852 1.00 78.38 98 GLN A CA 1
ATOM 805 C C . GLN A 1 98 ? -0.298 -14.227 -13.596 1.00 78.38 98 GLN A C 1
ATOM 807 O O . GLN A 1 98 ? -1.388 -13.842 -13.175 1.00 78.38 98 GLN A O 1
ATOM 812 N N . ASP A 1 99 ? 0.329 -13.690 -14.644 1.00 71.62 99 ASP A N 1
ATOM 813 C CA . ASP A 1 99 ? -0.227 -12.712 -15.598 1.00 71.62 99 ASP A CA 1
ATOM 814 C C . ASP A 1 99 ? -0.767 -11.398 -15.009 1.00 71.62 99 ASP A C 1
ATOM 816 O O . ASP A 1 99 ? -1.382 -10.594 -15.704 1.00 71.62 99 ASP A O 1
ATOM 820 N N . ASN A 1 100 ? -0.515 -11.138 -13.727 1.00 79.31 100 ASN A N 1
ATOM 821 C CA . ASN A 1 100 ? -0.918 -9.901 -13.074 1.00 79.31 100 ASN A CA 1
ATOM 822 C C . ASN A 1 100 ? 0.230 -8.889 -13.096 1.00 79.31 100 ASN A C 1
ATOM 824 O O . ASN A 1 100 ? 1.348 -9.203 -12.685 1.00 79.31 100 ASN A O 1
ATOM 828 N N . ASN A 1 101 ? -0.058 -7.661 -13.530 1.00 90.25 101 ASN A N 1
ATOM 829 C CA . ASN A 1 101 ? 0.878 -6.544 -13.444 1.00 90.25 101 ASN A CA 1
ATOM 830 C C . ASN A 1 101 ? 1.039 -6.097 -11.978 1.00 90.25 101 ASN A C 1
ATOM 832 O O . ASN A 1 101 ? 0.056 -5.964 -11.250 1.00 90.25 101 ASN A O 1
ATOM 836 N N . PHE A 1 102 ? 2.278 -5.871 -11.540 1.00 93.44 102 PHE A N 1
ATOM 837 C CA . PHE A 1 102 ? 2.580 -5.567 -10.139 1.00 93.44 102 PHE A CA 1
ATOM 838 C C . PHE A 1 102 ? 2.020 -4.218 -9.660 1.00 93.44 102 PHE A C 1
ATOM 840 O O . PHE A 1 102 ? 1.611 -4.133 -8.504 1.00 93.44 102 PHE A O 1
ATOM 847 N N . ILE A 1 103 ? 1.935 -3.204 -10.534 1.00 93.12 103 ILE A N 1
ATOM 848 C CA . ILE A 1 103 ? 1.317 -1.905 -10.222 1.00 93.12 103 ILE A CA 1
ATOM 849 C C . ILE A 1 103 ? -0.190 -2.088 -10.039 1.00 93.12 103 ILE A C 1
ATOM 851 O O . ILE A 1 103 ? -0.740 -1.618 -9.053 1.00 93.12 103 ILE A O 1
ATOM 855 N N . GLU A 1 104 ? -0.853 -2.843 -10.918 1.00 91.75 104 GLU A N 1
ATOM 856 C CA . GLU A 1 104 ? -2.290 -3.135 -10.777 1.00 91.75 104 GLU A CA 1
ATOM 857 C C . GLU A 1 104 ? -2.599 -3.928 -9.500 1.00 91.75 104 GLU A C 1
ATOM 859 O O . GLU A 1 104 ? -3.586 -3.662 -8.812 1.00 91.75 104 GLU A O 1
ATOM 864 N N . MET A 1 105 ? -1.735 -4.885 -9.142 1.00 90.56 105 MET A N 1
ATOM 865 C CA . MET A 1 105 ? -1.863 -5.621 -7.882 1.00 90.56 105 MET A CA 1
ATOM 866 C C . MET A 1 105 ? -1.683 -4.715 -6.670 1.00 90.56 105 MET A C 1
ATOM 868 O O . MET A 1 105 ? -2.473 -4.800 -5.730 1.00 90.56 105 MET A O 1
ATOM 872 N N . PHE A 1 106 ? -0.676 -3.842 -6.712 1.00 92.75 106 PHE A N 1
ATOM 873 C CA . PHE A 1 106 ? -0.481 -2.797 -5.718 1.00 92.75 106 PHE A CA 1
ATOM 874 C C . PHE A 1 106 ? -1.734 -1.926 -5.587 1.00 92.75 106 PHE A C 1
ATOM 876 O O . PHE A 1 106 ? -2.193 -1.702 -4.467 1.00 92.75 106 PHE A O 1
ATOM 883 N N . SER A 1 107 ? -2.309 -1.469 -6.701 1.00 91.62 107 SER A N 1
ATOM 884 C CA . SER A 1 107 ? -3.470 -0.581 -6.695 1.00 91.62 107 SER A CA 1
ATOM 885 C C . SER A 1 107 ? -4.671 -1.245 -6.038 1.00 91.62 107 SER A C 1
ATOM 887 O O . SER A 1 107 ? -5.242 -0.702 -5.095 1.00 91.62 107 SER A O 1
ATOM 889 N N . LYS A 1 108 ? -4.985 -2.470 -6.463 1.00 89.44 108 LYS A N 1
ATOM 890 C CA . LYS A 1 108 ? -6.117 -3.240 -5.947 1.00 89.44 108 LYS A CA 1
ATOM 891 C C . LYS A 1 108 ? -5.999 -3.537 -4.454 1.00 89.44 108 LYS A C 1
ATOM 893 O O . LYS A 1 108 ? -6.962 -3.351 -3.715 1.00 89.44 108 LYS A O 1
ATOM 898 N N . ASP A 1 109 ? -4.841 -4.022 -4.006 1.00 87.69 109 ASP A N 1
ATOM 899 C CA . ASP A 1 109 ? -4.637 -4.308 -2.584 1.00 87.69 109 ASP A CA 1
ATOM 900 C C . ASP A 1 109 ? -4.654 -2.997 -1.770 1.00 87.69 109 ASP A C 1
ATOM 902 O O . ASP A 1 109 ? -5.248 -2.971 -0.694 1.00 87.69 109 ASP A O 1
ATOM 906 N N . SER A 1 110 ? -4.101 -1.892 -2.290 1.00 87.50 110 SER A N 1
ATOM 907 C CA . SER A 1 110 ? -4.127 -0.584 -1.613 1.00 87.50 110 SER A CA 1
ATOM 908 C C . SER A 1 110 ? -5.542 -0.040 -1.422 1.00 87.50 110 SER A C 1
ATOM 910 O O . SER A 1 110 ? -5.854 0.432 -0.332 1.00 87.50 110 SER A O 1
ATOM 912 N N . GLU A 1 111 ? -6.411 -0.140 -2.430 1.00 88.31 111 GLU A N 1
ATOM 913 C CA . GLU A 1 111 ? -7.823 0.252 -2.311 1.00 88.31 111 GLU A CA 1
ATOM 914 C C . GLU A 1 111 ? -8.531 -0.547 -1.214 1.00 88.31 111 GLU A C 1
ATOM 916 O O . GLU A 1 111 ? -9.180 0.024 -0.34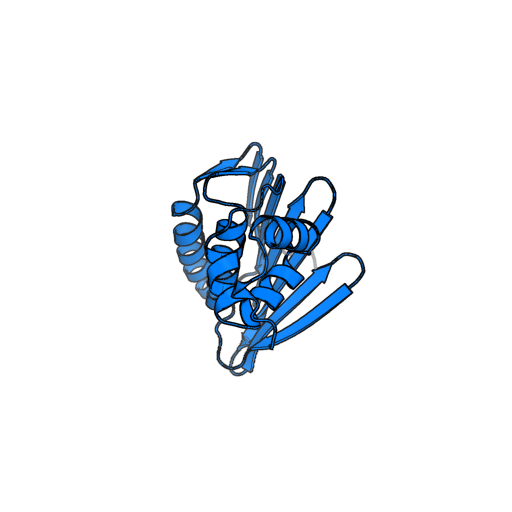0 1.00 88.31 111 GLU A O 1
ATOM 921 N N . ILE A 1 112 ? -8.353 -1.872 -1.201 1.00 85.75 112 ILE A N 1
ATOM 922 C CA . ILE A 1 112 ? -8.949 -2.736 -0.175 1.00 85.75 112 ILE A CA 1
ATOM 923 C C . ILE A 1 112 ? -8.457 -2.322 1.215 1.00 85.75 112 ILE A C 1
ATOM 925 O O . ILE A 1 112 ? -9.250 -2.187 2.143 1.00 85.75 112 ILE A O 1
ATOM 929 N N . ILE A 1 113 ? -7.151 -2.110 1.364 1.00 83.75 113 ILE A N 1
ATOM 930 C CA . ILE A 1 113 ? -6.536 -1.762 2.645 1.00 83.75 113 ILE A CA 1
ATOM 931 C C . ILE A 1 113 ? -7.022 -0.402 3.149 1.00 83.75 113 ILE A C 1
ATOM 933 O O . ILE A 1 113 ? -7.413 -0.278 4.308 1.00 83.75 113 ILE A O 1
ATOM 937 N N . LEU A 1 114 ? -7.014 0.618 2.294 1.00 84.44 114 LEU A N 1
ATOM 938 C CA . LEU A 1 114 ? -7.481 1.950 2.668 1.00 84.44 114 LEU A CA 1
ATOM 939 C C . LEU A 1 114 ? -8.987 1.952 2.948 1.00 84.44 114 LEU A C 1
ATOM 941 O O . LEU A 1 114 ? -9.424 2.646 3.860 1.00 84.44 114 LEU A O 1
ATOM 945 N N . ASN A 1 115 ? -9.773 1.130 2.247 1.00 84.19 115 ASN A N 1
ATOM 946 C CA . ASN A 1 115 ? -11.186 0.932 2.563 1.00 84.19 115 ASN A CA 1
ATOM 947 C C . ASN A 1 115 ? -11.385 0.315 3.953 1.00 84.19 115 ASN A C 1
ATOM 949 O O . ASN A 1 115 ? -12.206 0.811 4.715 1.00 84.19 115 ASN A O 1
ATOM 953 N N . ILE A 1 116 ? -10.587 -0.696 4.318 1.00 80.75 116 ILE A N 1
ATOM 954 C CA . ILE A 1 116 ? -10.636 -1.323 5.648 1.00 80.75 116 ILE A CA 1
ATOM 955 C C . ILE A 1 116 ? -10.373 -0.297 6.755 1.00 80.75 116 ILE A C 1
ATOM 957 O O . ILE A 1 116 ? -11.072 -0.307 7.762 1.00 80.75 116 ILE A O 1
ATOM 961 N N . PHE A 1 117 ? -9.391 0.592 6.591 1.00 77.50 117 PHE A N 1
ATOM 962 C CA . PHE A 1 117 ? -9.115 1.642 7.582 1.00 77.50 117 PHE A CA 1
ATOM 963 C C . PHE A 1 117 ? -10.081 2.835 7.490 1.00 77.50 117 PHE A C 1
ATOM 965 O O . PHE A 1 117 ? -10.179 3.652 8.403 1.00 77.50 117 PHE A O 1
ATOM 972 N N . GLY A 1 118 ? -10.820 2.923 6.389 1.00 75.94 118 GLY A N 1
ATOM 973 C CA . GLY A 1 118 ? -11.872 3.889 6.153 1.00 75.94 118 GLY A CA 1
ATOM 974 C C . GLY A 1 118 ? -11.456 5.187 5.485 1.00 75.94 118 GLY A C 1
ATOM 975 O O . GLY A 1 118 ? -10.298 5.521 5.262 1.00 75.94 118 GLY A O 1
ATOM 976 N N . THR A 1 119 ? -12.491 5.939 5.120 1.00 68.69 119 THR A N 1
ATOM 977 C CA . THR A 1 119 ? -12.400 7.114 4.238 1.00 68.69 119 THR A CA 1
ATOM 978 C C . THR A 1 119 ? -11.686 8.332 4.830 1.00 68.69 119 THR A C 1
ATOM 980 O O . THR A 1 119 ? -11.373 9.263 4.086 1.00 68.69 119 THR A O 1
ATOM 983 N N . LYS A 1 120 ? -11.455 8.365 6.148 1.00 69.50 120 LYS A N 1
ATOM 984 C CA . LYS A 1 120 ? -10.789 9.463 6.863 1.00 69.50 120 LYS A CA 1
ATOM 985 C C . LYS A 1 120 ? -9.645 8.898 7.693 1.00 69.50 120 LYS A C 1
ATOM 987 O O . LYS A 1 120 ? -9.873 8.413 8.795 1.00 69.50 120 LYS A O 1
ATOM 992 N N . LEU A 1 121 ? -8.426 9.016 7.179 1.00 78.75 121 LEU A N 1
ATOM 993 C CA . LEU A 1 121 ? -7.226 8.518 7.851 1.00 78.75 121 LEU A CA 1
ATOM 994 C C . LEU A 1 121 ? -6.432 9.687 8.416 1.00 78.75 121 LEU A C 1
ATOM 996 O O . LEU A 1 121 ? -6.121 10.627 7.688 1.00 78.75 121 LEU A O 1
ATOM 1000 N N . ASN A 1 122 ? -6.111 9.627 9.708 1.00 84.50 122 ASN A N 1
ATOM 1001 C CA . ASN A 1 122 ? -5.261 10.609 10.375 1.00 84.50 122 ASN A CA 1
ATOM 1002 C C . ASN A 1 122 ? -3.856 10.021 10.530 1.00 84.50 122 ASN A C 1
ATOM 1004 O O . ASN A 1 122 ? -3.538 9.404 11.544 1.00 84.50 122 ASN A O 1
ATOM 1008 N N . LEU A 1 123 ? -3.020 10.210 9.515 1.00 87.94 123 LEU A N 1
ATOM 1009 C CA . LEU A 1 123 ? -1.643 9.741 9.520 1.00 87.94 123 LEU A CA 1
ATOM 1010 C C . LEU A 1 123 ? -0.761 10.738 10.275 1.00 87.94 123 LEU A C 1
ATOM 1012 O O . LEU A 1 123 ? -0.784 11.943 10.022 1.00 87.94 123 LEU A O 1
ATOM 1016 N N . ASN A 1 124 ? 0.079 10.232 11.173 1.00 91.12 124 ASN A N 1
ATOM 1017 C CA . ASN A 1 124 ? 1.180 11.024 11.709 1.00 91.12 124 ASN A CA 1
ATOM 1018 C C . ASN A 1 124 ? 2.238 11.254 10.626 1.00 91.12 124 ASN A C 1
ATOM 1020 O O . ASN A 1 124 ? 2.783 12.345 10.552 1.00 91.12 124 ASN A O 1
ATOM 1024 N N . ARG A 1 125 ? 2.500 10.253 9.775 1.00 90.44 125 ARG A N 1
ATOM 1025 C CA . ARG A 1 125 ? 3.528 10.351 8.737 1.00 90.44 125 ARG A CA 1
ATOM 1026 C C . ARG A 1 125 ? 3.123 9.655 7.441 1.00 90.44 125 ARG A C 1
ATOM 1028 O O . ARG A 1 125 ? 2.729 8.490 7.462 1.00 90.44 125 ARG A O 1
ATOM 1035 N N . PHE A 1 126 ? 3.265 10.351 6.321 1.00 91.38 126 PHE A N 1
ATOM 1036 C CA . PHE A 1 126 ? 3.168 9.782 4.979 1.00 91.38 126 PHE A CA 1
ATOM 1037 C C . PHE A 1 126 ? 4.513 9.921 4.268 1.00 91.38 126 PHE A C 1
ATOM 1039 O O . PHE A 1 126 ? 5.135 10.982 4.314 1.00 91.38 126 PHE A O 1
ATOM 1046 N N . GLU A 1 127 ? 4.971 8.846 3.631 1.00 92.00 127 GLU A N 1
ATOM 1047 C CA . GLU A 1 127 ? 6.221 8.842 2.876 1.00 92.00 127 GLU A CA 1
ATOM 1048 C C . GLU A 1 127 ? 6.020 8.247 1.494 1.00 92.00 127 GLU A C 1
ATOM 1050 O O . GLU A 1 127 ? 5.578 7.106 1.366 1.00 92.00 127 GLU A O 1
ATOM 1055 N N . LEU A 1 128 ? 6.426 8.988 0.470 1.00 91.81 128 LEU A N 1
ATOM 1056 C CA . LEU A 1 128 ? 6.510 8.497 -0.894 1.00 91.81 128 LEU A CA 1
ATOM 1057 C C . LEU A 1 128 ? 7.963 8.543 -1.350 1.00 91.81 128 LEU A C 1
ATOM 1059 O O . LEU A 1 128 ? 8.588 9.602 -1.338 1.00 91.81 128 LEU A O 1
ATOM 1063 N N . ARG A 1 129 ? 8.509 7.390 -1.740 1.00 90.62 129 ARG A N 1
ATOM 1064 C CA . ARG A 1 129 ? 9.909 7.256 -2.148 1.00 90.62 129 ARG A CA 1
ATOM 1065 C C . ARG A 1 129 ? 10.032 6.684 -3.557 1.00 90.62 129 ARG A C 1
ATOM 1067 O O . ARG A 1 129 ? 9.413 5.667 -3.863 1.00 90.62 129 ARG A O 1
ATOM 1074 N N . LYS A 1 130 ? 10.903 7.266 -4.383 1.00 88.88 130 LYS A N 1
ATOM 1075 C CA . LYS A 1 130 ? 11.370 6.676 -5.657 1.00 88.88 130 LYS A CA 1
ATOM 1076 C C . LYS A 1 130 ? 12.824 6.229 -5.493 1.00 88.88 130 LYS A C 1
ATOM 1078 O O . LYS A 1 130 ? 13.654 7.006 -5.033 1.00 88.88 130 LYS A O 1
ATOM 1083 N N . LYS A 1 131 ? 13.132 4.977 -5.844 1.00 87.25 131 LYS A N 1
ATOM 1084 C CA . LYS A 1 131 ? 14.457 4.345 -5.709 1.00 87.25 131 LYS A CA 1
ATOM 1085 C C . LYS A 1 131 ? 14.828 3.603 -6.994 1.00 87.25 131 LYS A C 1
ATOM 1087 O O . LYS A 1 131 ? 14.562 2.413 -7.084 1.00 87.25 131 LYS A O 1
ATOM 1092 N N . TYR A 1 132 ? 15.460 4.264 -7.964 1.00 82.88 132 TYR A N 1
ATOM 1093 C CA . TYR A 1 132 ? 15.887 3.639 -9.236 1.00 82.88 132 TYR A CA 1
ATOM 1094 C C . TYR A 1 132 ? 14.751 3.046 -10.092 1.00 82.88 132 TYR A C 1
ATOM 1096 O O . TYR A 1 132 ? 14.969 2.114 -10.857 1.00 82.88 132 TYR A O 1
ATOM 1104 N N . ALA A 1 133 ? 13.524 3.537 -9.932 1.00 84.19 133 ALA A N 1
ATOM 1105 C CA . ALA A 1 133 ? 12.390 3.070 -10.723 1.00 84.19 133 ALA A CA 1
ATOM 1106 C C . ALA A 1 133 ? 12.505 3.515 -12.189 1.00 84.19 133 ALA A C 1
ATOM 1108 O O . ALA A 1 133 ? 12.922 4.649 -12.441 1.00 84.19 133 ALA A O 1
ATOM 1109 N N . TYR A 1 134 ? 12.108 2.648 -13.124 1.00 85.62 134 TYR A N 1
ATOM 1110 C CA . TYR A 1 134 ? 12.017 2.992 -14.543 1.00 85.62 134 TYR A CA 1
ATOM 1111 C C . TYR A 1 134 ? 10.966 4.084 -14.760 1.00 85.62 134 TYR A C 1
ATOM 1113 O O . TYR A 1 134 ? 9.900 4.033 -14.152 1.00 85.62 134 TYR A O 1
ATOM 1121 N N . GLU A 1 135 ? 11.248 5.069 -15.618 1.00 84.06 135 GLU A N 1
ATOM 1122 C CA . GLU A 1 135 ? 10.341 6.215 -15.808 1.00 84.06 135 GLU A CA 1
ATOM 1123 C C . GLU A 1 135 ? 8.944 5.792 -16.292 1.00 84.06 135 GLU A C 1
ATOM 1125 O O . GLU A 1 135 ? 7.948 6.326 -15.810 1.00 84.06 135 GLU A O 1
ATOM 1130 N N . GLU A 1 136 ? 8.855 4.767 -17.147 1.00 84.81 136 GLU A N 1
ATOM 1131 C CA . GLU A 1 136 ? 7.570 4.214 -17.606 1.00 84.81 136 GLU A CA 1
ATOM 1132 C C . GLU A 1 136 ? 6.703 3.673 -16.454 1.00 84.81 136 GLU A C 1
ATOM 1134 O O . GLU A 1 136 ? 5.489 3.883 -16.417 1.00 84.81 136 GLU A O 1
ATOM 1139 N N . ASP A 1 137 ? 7.328 3.024 -15.469 1.00 88.19 137 ASP A N 1
ATOM 1140 C CA . ASP A 1 137 ? 6.636 2.510 -14.291 1.00 88.19 137 ASP A CA 1
ATOM 1141 C C . ASP A 1 137 ? 6.305 3.634 -13.307 1.00 88.19 137 ASP A C 1
ATOM 1143 O O . ASP A 1 137 ? 5.294 3.553 -12.612 1.00 88.19 137 ASP A O 1
ATOM 1147 N N . VAL A 1 138 ? 7.128 4.688 -13.249 1.00 88.00 138 VAL A N 1
ATOM 1148 C CA . VAL A 1 138 ? 6.913 5.855 -12.382 1.00 88.00 138 VAL A CA 1
ATOM 1149 C C . VAL A 1 138 ? 5.641 6.588 -12.774 1.00 88.00 138 VAL A C 1
ATOM 1151 O O . VAL A 1 138 ? 4.811 6.828 -11.899 1.00 88.00 138 VAL A O 1
ATOM 1154 N N . GLU A 1 139 ? 5.464 6.915 -14.054 1.00 89.00 139 GLU A N 1
ATOM 1155 C CA . GLU A 1 139 ? 4.267 7.620 -14.528 1.00 89.00 139 GLU A CA 1
ATOM 1156 C C . GLU A 1 139 ? 3.004 6.819 -14.201 1.00 89.00 139 GLU A C 1
ATOM 1158 O O . GLU A 1 139 ? 2.120 7.299 -13.488 1.00 89.00 139 GLU A O 1
ATOM 1163 N N . ARG A 1 140 ? 2.972 5.544 -14.606 1.00 90.75 140 ARG A N 1
ATOM 1164 C CA . ARG A 1 140 ? 1.828 4.661 -14.355 1.00 90.75 140 ARG A CA 1
ATOM 1165 C C . ARG A 1 140 ? 1.547 4.471 -12.864 1.00 90.75 140 ARG A C 1
ATOM 1167 O O . ARG A 1 140 ? 0.390 4.430 -12.443 1.00 90.75 140 ARG A O 1
ATOM 1174 N N . PHE A 1 141 ? 2.589 4.325 -12.051 1.00 92.19 141 PHE A N 1
ATOM 1175 C CA . PHE A 1 141 ? 2.450 4.210 -10.604 1.00 92.19 141 PHE A CA 1
ATOM 1176 C C . PHE A 1 141 ? 1.866 5.486 -9.988 1.00 92.19 141 PHE A C 1
ATOM 1178 O O . PHE A 1 141 ? 0.959 5.388 -9.160 1.00 92.19 141 PHE A O 1
ATOM 1185 N N . LEU A 1 142 ? 2.350 6.666 -10.390 1.00 90.94 142 LEU A N 1
ATOM 1186 C CA . LEU A 1 142 ? 1.873 7.948 -9.872 1.00 90.94 142 LEU A CA 1
ATOM 1187 C C . LEU A 1 142 ? 0.409 8.195 -10.246 1.00 90.94 142 LEU A C 1
ATOM 1189 O O . LEU A 1 142 ? -0.367 8.564 -9.369 1.00 90.94 142 LEU A O 1
ATOM 1193 N N . GLU A 1 143 ? 0.002 7.905 -11.484 1.00 91.81 143 GLU A N 1
ATOM 1194 C CA . GLU A 1 143 ? -1.400 8.011 -11.918 1.00 91.81 143 GLU A CA 1
ATOM 1195 C C . GLU A 1 143 ? -2.334 7.136 -11.067 1.00 91.81 143 GLU A C 1
ATOM 1197 O O . GLU A 1 143 ? -3.397 7.567 -10.597 1.00 91.81 143 GLU A O 1
ATOM 1202 N N . ARG A 1 144 ? -1.928 5.881 -10.835 1.00 92.25 144 ARG A N 1
ATOM 1203 C CA . ARG A 1 144 ? -2.689 4.943 -10.006 1.00 92.25 144 ARG A CA 1
ATOM 1204 C C . ARG A 1 144 ? -2.738 5.389 -8.552 1.00 92.25 144 ARG A C 1
ATOM 1206 O O . ARG A 1 144 ? -3.813 5.376 -7.954 1.00 92.25 144 ARG A O 1
ATOM 1213 N N . LEU A 1 145 ? -1.604 5.794 -7.987 1.00 90.62 145 LEU A N 1
ATOM 1214 C CA . LEU A 1 145 ? -1.535 6.270 -6.611 1.00 90.62 145 LEU A CA 1
ATOM 1215 C C . LEU A 1 145 ? -2.402 7.517 -6.421 1.00 90.62 145 LEU A C 1
ATOM 1217 O O . LEU A 1 145 ? -3.180 7.569 -5.475 1.00 90.62 145 LEU A O 1
ATOM 1221 N N . GLU A 1 146 ? -2.327 8.488 -7.328 1.00 89.19 146 GLU A N 1
ATOM 1222 C CA . GLU A 1 146 ? -3.138 9.703 -7.272 1.00 89.19 146 GLU A CA 1
ATOM 1223 C C . GLU A 1 146 ? -4.638 9.377 -7.291 1.00 89.19 146 GLU A C 1
ATOM 1225 O O . GLU A 1 146 ? -5.402 9.925 -6.496 1.00 89.19 146 GLU A O 1
ATOM 1230 N N . THR A 1 147 ? -5.060 8.441 -8.145 1.00 90.12 147 THR A N 1
ATOM 1231 C CA . THR A 1 147 ? -6.457 7.982 -8.217 1.00 90.12 147 THR A CA 1
ATOM 1232 C C . THR A 1 147 ? -6.933 7.398 -6.885 1.00 90.12 147 THR A C 1
ATOM 1234 O O . THR A 1 147 ? -8.008 7.747 -6.386 1.00 90.12 147 THR A O 1
ATOM 1237 N N . ILE A 1 148 ? -6.109 6.546 -6.275 1.00 88.19 148 ILE A N 1
ATOM 1238 C CA . ILE A 1 148 ? -6.396 5.940 -4.975 1.00 88.19 148 ILE A CA 1
ATOM 1239 C C . ILE A 1 148 ? -6.476 7.038 -3.914 1.00 88.19 148 ILE A C 1
ATOM 1241 O O . ILE A 1 148 ? -7.499 7.187 -3.254 1.00 88.19 148 ILE A O 1
ATOM 1245 N N . LEU A 1 149 ? -5.439 7.865 -3.783 1.00 85.06 149 LEU A N 1
ATOM 1246 C CA . LEU A 1 149 ? -5.358 8.878 -2.733 1.00 85.06 149 LEU A CA 1
ATOM 1247 C C . LEU A 1 149 ? -6.428 9.970 -2.859 1.00 85.06 149 LEU A C 1
ATOM 1249 O O . LEU A 1 149 ? -6.885 10.466 -1.838 1.00 85.06 149 LEU A O 1
ATOM 1253 N N . LYS A 1 150 ? -6.904 10.310 -4.063 1.00 85.25 150 LYS A N 1
ATOM 1254 C CA . LYS A 1 150 ? -8.056 11.219 -4.238 1.00 85.25 150 LYS A CA 1
ATOM 1255 C C . LYS A 1 150 ? -9.357 10.646 -3.675 1.00 85.25 150 LYS A C 1
ATOM 1257 O O . LYS A 1 150 ? -10.230 11.406 -3.255 1.00 85.25 150 LYS A O 1
ATOM 1262 N N . THR A 1 151 ? -9.489 9.322 -3.667 1.00 84.94 151 THR A N 1
ATOM 1263 C CA . THR A 1 151 ? -10.675 8.624 -3.155 1.00 84.94 151 THR A CA 1
ATOM 1264 C C . THR A 1 151 ? -10.727 8.655 -1.624 1.00 84.94 151 THR A C 1
ATOM 1266 O O . THR A 1 151 ? -11.811 8.737 -1.041 1.00 84.94 151 THR A O 1
ATOM 1269 N N . TYR A 1 152 ? -9.570 8.664 -0.956 1.00 81.50 152 TYR A N 1
ATOM 1270 C CA . TYR A 1 152 ? -9.468 8.637 0.506 1.00 81.50 152 TYR A CA 1
ATOM 1271 C C . TYR A 1 152 ? -9.048 10.003 1.061 1.00 81.50 152 TYR A C 1
ATOM 1273 O O . TYR A 1 152 ? -8.016 10.556 0.700 1.00 81.50 152 TYR A O 1
ATOM 1281 N N . LYS A 1 153 ? -9.816 10.565 2.003 1.00 77.38 153 LYS A N 1
ATOM 1282 C CA . LYS A 1 153 ? -9.468 11.848 2.635 1.00 77.38 153 LYS A CA 1
ATOM 1283 C C . LYS A 1 153 ? -8.373 11.630 3.678 1.00 77.38 153 LYS A C 1
ATOM 1285 O O . LYS A 1 153 ? -8.665 11.446 4.863 1.00 77.38 153 LYS A O 1
ATOM 1290 N N . LEU A 1 154 ? -7.120 11.656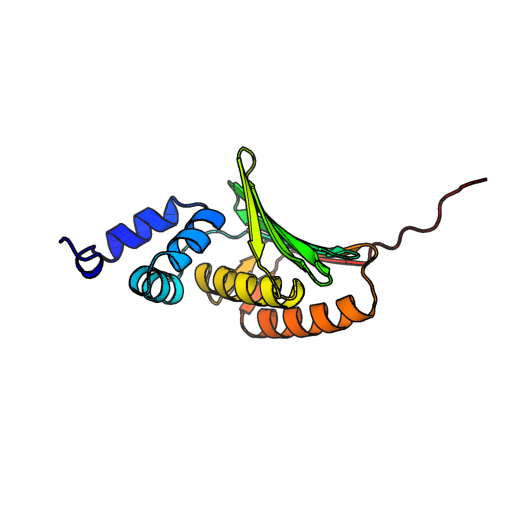 3.233 1.00 82.06 154 LEU A N 1
ATOM 1291 C CA . LEU A 1 154 ? -5.958 11.601 4.114 1.00 82.06 154 LEU A CA 1
ATOM 1292 C C . LEU A 1 154 ? -5.748 12.945 4.819 1.00 82.06 154 LEU A C 1
ATOM 1294 O O . LEU A 1 154 ? -5.710 14.002 4.193 1.00 82.06 154 LEU A O 1
ATOM 1298 N N . LYS A 1 155 ? -5.582 12.897 6.138 1.00 86.19 155 LYS A N 1
ATOM 1299 C CA . LYS A 1 155 ? -5.054 13.989 6.954 1.00 86.19 155 LYS A CA 1
ATOM 1300 C C . LYS A 1 155 ? -3.683 13.562 7.441 1.00 86.19 155 LYS A C 1
ATOM 1302 O O . LYS A 1 155 ? -3.582 12.591 8.184 1.00 86.19 155 LYS A O 1
ATOM 1307 N N . VAL A 1 156 ? -2.646 14.269 7.018 1.00 87.56 156 VAL A N 1
ATOM 1308 C CA . VAL A 1 156 ? -1.254 13.926 7.319 1.00 87.56 156 VAL A CA 1
ATOM 1309 C C . VAL A 1 156 ? -0.645 15.039 8.167 1.00 87.56 156 VAL A C 1
ATOM 1311 O O . VAL A 1 156 ? -0.855 16.211 7.864 1.00 87.56 156 VAL A O 1
ATOM 1314 N N . LYS A 1 157 ? 0.069 14.688 9.244 1.00 89.88 157 LYS A N 1
ATOM 1315 C CA . LYS A 1 157 ? 0.847 15.665 10.027 1.00 89.88 157 LYS A CA 1
ATOM 1316 C C . LYS A 1 157 ? 2.199 15.948 9.372 1.00 89.88 157 LYS A C 1
ATOM 1318 O O . LYS A 1 157 ? 2.493 17.105 9.106 1.00 89.88 157 LYS A O 1
ATOM 1323 N N . ASP A 1 158 ? 2.953 14.892 9.067 1.00 87.31 158 ASP A N 1
ATOM 1324 C CA . ASP A 1 158 ? 4.260 14.975 8.414 1.00 87.31 158 ASP A CA 1
ATOM 1325 C C . ASP A 1 158 ? 4.236 14.276 7.047 1.00 87.31 158 ASP A C 1
ATOM 1327 O O . ASP A 1 158 ? 3.997 13.069 6.955 1.00 87.31 158 ASP A O 1
ATOM 1331 N N . GLU A 1 159 ? 4.513 15.020 5.980 1.00 87.38 159 GLU A N 1
ATOM 1332 C CA . GLU A 1 159 ? 4.590 14.503 4.612 1.00 87.38 159 GLU A CA 1
ATOM 1333 C C . GLU A 1 159 ? 6.031 14.571 4.098 1.00 87.38 159 GLU A C 1
ATOM 1335 O O . GLU A 1 159 ? 6.676 15.617 4.156 1.00 87.38 159 GLU A O 1
ATOM 1340 N N . ILE A 1 160 ? 6.543 13.447 3.595 1.00 86.00 160 ILE A N 1
ATOM 1341 C CA . ILE A 1 160 ? 7.865 13.369 2.973 1.00 86.00 160 ILE A CA 1
ATOM 1342 C C . ILE A 1 160 ? 7.714 12.752 1.589 1.00 86.00 160 ILE A C 1
ATOM 1344 O O . ILE A 1 160 ? 7.303 11.601 1.446 1.00 86.00 160 ILE A O 1
ATOM 1348 N N . ILE A 1 161 ? 8.119 13.503 0.573 1.00 84.31 161 ILE A N 1
ATOM 1349 C CA . ILE A 1 161 ? 8.248 13.011 -0.794 1.00 84.31 161 ILE A CA 1
ATOM 1350 C C . ILE A 1 161 ? 9.734 13.057 -1.124 1.00 84.31 161 ILE A C 1
ATOM 1352 O O . ILE A 1 161 ? 10.325 14.129 -1.214 1.00 84.31 161 ILE A O 1
ATOM 1356 N N . ASP A 1 162 ? 10.346 11.883 -1.235 1.00 80.50 162 ASP A N 1
ATOM 1357 C CA . ASP A 1 162 ? 11.787 11.733 -1.405 1.00 80.50 162 ASP A CA 1
ATOM 1358 C C . ASP A 1 162 ? 12.077 10.997 -2.715 1.00 80.50 162 ASP A C 1
ATOM 1360 O O . ASP A 1 162 ? 11.758 9.817 -2.897 1.00 80.50 162 ASP A O 1
ATOM 1364 N N . VAL A 1 163 ? 12.684 11.708 -3.657 1.00 63.69 163 VAL A N 1
ATOM 1365 C CA . VAL A 1 163 ? 13.201 11.106 -4.882 1.00 63.69 163 VAL A CA 1
ATOM 1366 C C . VAL A 1 163 ? 14.671 10.800 -4.630 1.00 63.69 163 VAL A C 1
ATOM 1368 O O . VAL A 1 163 ? 15.541 11.646 -4.824 1.00 63.69 163 VAL A O 1
ATOM 1371 N N . CYS A 1 164 ? 14.951 9.586 -4.153 1.00 57.03 164 CYS A N 1
ATOM 1372 C CA . CYS A 1 164 ? 16.317 9.165 -3.888 1.00 57.03 164 CYS A CA 1
ATOM 1373 C C . CYS A 1 164 ? 17.030 8.886 -5.221 1.00 57.03 164 CYS A C 1
ATOM 1375 O O . CYS A 1 164 ? 16.915 7.794 -5.785 1.00 57.03 164 CYS A O 1
ATOM 1377 N N . PHE A 1 165 ? 17.793 9.864 -5.707 1.00 44.56 165 PHE A N 1
ATOM 1378 C CA . PHE A 1 165 ? 18.852 9.649 -6.689 1.00 44.56 165 PHE A CA 1
ATOM 1379 C C . PHE A 1 165 ? 20.137 9.319 -5.924 1.00 44.56 165 PHE A C 1
ATOM 1381 O O . PHE A 1 165 ? 20.560 10.109 -5.082 1.00 44.56 165 PHE A O 1
ATOM 1388 N N . TYR A 1 166 ? 20.785 8.185 -6.194 1.00 47.38 166 TYR A N 1
ATOM 1389 C CA . TYR A 1 166 ? 22.205 8.103 -5.856 1.00 47.38 166 TYR A CA 1
ATOM 1390 C C . TYR A 1 166 ? 22.970 8.900 -6.908 1.00 47.38 166 TYR A C 1
ATOM 1392 O O . TYR A 1 166 ? 22.909 8.586 -8.095 1.00 47.38 166 TYR A O 1
ATOM 1400 N N . SER A 1 167 ? 23.695 9.923 -6.459 1.00 43.06 167 SER A N 1
ATOM 1401 C CA . SER A 1 167 ? 24.889 10.376 -7.161 1.00 43.06 167 SER A CA 1
ATOM 1402 C C . SER A 1 167 ? 25.857 9.199 -7.227 1.00 43.06 167 SER A C 1
ATOM 1404 O O . SER A 1 167 ? 26.093 8.557 -6.201 1.00 43.06 167 SER A O 1
ATOM 1406 N N . GLU A 1 168 ? 26.416 8.924 -8.401 1.00 41.31 168 GLU A N 1
ATOM 1407 C CA . GLU A 1 168 ? 27.571 8.043 -8.542 1.00 41.31 168 GLU A CA 1
ATOM 1408 C C . GLU A 1 168 ? 28.693 8.533 -7.613 1.00 41.31 168 GLU A C 1
ATOM 1410 O O . GLU A 1 168 ? 29.422 9.470 -7.929 1.00 41.31 168 GLU A O 1
ATOM 1415 N N . SER A 1 169 ? 28.830 7.929 -6.436 1.00 43.25 169 SER A N 1
ATOM 1416 C CA . SER A 1 169 ? 30.027 8.069 -5.615 1.00 43.25 169 SER A CA 1
ATOM 1417 C C . SER A 1 169 ? 30.961 6.901 -5.912 1.00 43.25 169 SER A C 1
ATOM 1419 O O . SER A 1 169 ? 30.863 5.823 -5.332 1.00 43.25 169 SER A O 1
ATOM 1421 N N . SER A 1 170 ? 31.885 7.191 -6.831 1.00 43.69 170 SER A N 1
ATOM 1422 C CA . SER A 1 170 ? 33.291 6.779 -6.772 1.00 43.69 170 SER A CA 1
ATOM 1423 C C . SER A 1 170 ? 33.585 5.284 -6.932 1.00 43.69 170 SER A C 1
ATOM 1425 O O . SER A 1 170 ? 33.946 4.594 -5.983 1.00 43.69 170 SER A O 1
ATOM 1427 N N . GLN A 1 171 ? 33.577 4.820 -8.184 1.00 39.72 171 GLN A N 1
ATOM 1428 C CA . GLN A 1 171 ? 34.652 3.937 -8.640 1.00 39.72 171 GLN A CA 1
ATOM 1429 C C . GLN A 1 171 ? 35.730 4.807 -9.295 1.00 39.72 171 GLN A C 1
ATOM 1431 O O . GLN A 1 171 ? 35.651 5.123 -10.481 1.00 39.72 171 GLN A O 1
ATOM 1436 N N . GLN A 1 172 ? 36.707 5.233 -8.497 1.00 38.88 172 GLN A N 1
ATOM 1437 C CA . GLN A 1 172 ? 38.025 5.648 -8.970 1.00 38.88 172 GLN A CA 1
ATOM 1438 C C . GLN A 1 172 ? 39.070 5.164 -7.974 1.00 38.88 172 GLN A C 1
ATOM 1440 O O . GLN A 1 172 ? 38.828 5.342 -6.758 1.00 38.88 172 GLN A O 1
#

Foldseek 3Di:
DDDPVPDDLVVVLVVVLPDDLVVLVVQCPPDPVSVVSLLPAARQAQFAEWAWEDAAFKIWIWTDGPVFIKIWMWGHPDQQETKIWIDGPPDIDIDGDGPHRSLVVVLVSLLSSLSRNHQEHEYQEYHYEYYHYDPVVVVVNVVSVVVSVVRHHYHYNYYYYYYDDDDPPDPD

Organism: Caenorhabditis remanei (NCBI:txid31234)

pLDDT: mean 81.36, std 12.71, range [37.41, 95.0]

InterPro domains:
  IPR001810 F-box domain [PF00646] (4-43)
  IPR001810 F-box domain [PS50181] (1-50)
  IPR001810 F-box domain [SM00256] (7-47)
  IPR036047 F-box-like domain superfamily [SSF81383] (2-40)

Sequence (172 aa):
MTNFENMPQLVMNKILEKLDLPSILTLRNVCHDFRNFIDSIHLDCDLTRLEISLGPDKIYITYSTPYKQWVVSYTNLYSKGCLVAREEIRNRSVKRLQDNNFIEMFSKDSEIILNIFGTKLNLNRFELRKKYAYEEDVERFLERLETILKTYKLKVKDEIIDVCFYSESSQQ

Secondary structure (DSSP, 8-state):
---GGGS-HHHHHHHHTTS-HHHHHHHTTT-HHHHHHHHH--------EEEEEEETTEEEEEEE-SS-EEEEEEEE-GGG-EEEEEEETTEEEEEEETT--HHHHHHHHHHHHHHHH-SEEEEEEEEEEEES--HHHHHHHHHHHHHHHHHSEEEEEEEEEEEEPPP-----